Protein AF-A0A3D2W5U6-F1 (afdb_monomer_lite)

pLDDT: mean 78.56, std 18.6, range [40.94, 93.94]

Sequence (83 aa):
VEHAEKAILEEALANLVTYTEDMKETISAMDMYELGLSGRENSAELREKAGKALHIGFGSAKTMRRRLNCLQITKEELRKVLE

Structure (mmCIF, N/CA/C/O backbone):
data_AF-A0A3D2W5U6-F1
#
_entry.id   AF-A0A3D2W5U6-F1
#
loop_
_atom_site.group_PDB
_atom_site.id
_atom_site.type_symbol
_atom_site.label_atom_id
_atom_site.label_alt_id
_atom_site.label_comp_id
_atom_site.label_asym_id
_atom_site.label_entity_id
_atom_site.label_seq_id
_atom_site.pdbx_PDB_ins_code
_atom_site.Cartn_x
_atom_site.Cartn_y
_atom_site.Cartn_z
_atom_site.occupancy
_atom_site.B_iso_or_equiv
_atom_site.auth_seq_id
_atom_site.auth_comp_id
_atom_site.auth_asym_id
_atom_site.auth_atom_id
_atom_site.pdbx_PDB_model_num
ATOM 1 N N . VAL A 1 1 ? -36.045 4.058 -5.177 1.00 46.06 1 VAL A N 1
ATOM 2 C CA . VAL A 1 1 ? -34.723 3.391 -5.043 1.00 46.06 1 VAL A CA 1
ATOM 3 C C . VAL A 1 1 ? -33.702 4.510 -4.948 1.00 46.06 1 VAL A C 1
ATOM 5 O O . VAL A 1 1 ? -33.232 4.975 -5.971 1.00 46.06 1 VAL A O 1
ATOM 8 N N . GLU A 1 2 ? -33.541 5.085 -3.752 1.00 40.94 2 GLU A N 1
ATOM 9 C CA . GLU A 1 2 ? -33.177 6.510 -3.622 1.00 40.94 2 GLU A CA 1
ATOM 10 C C . GLU A 1 2 ? -32.021 6.844 -2.668 1.00 40.94 2 GLU A C 1
ATOM 12 O O . GLU A 1 2 ? -31.749 8.023 -2.504 1.00 40.94 2 GLU A O 1
ATOM 17 N N . HIS A 1 3 ? -31.285 5.901 -2.061 1.00 42.12 3 HIS A N 1
ATOM 18 C CA . HIS A 1 3 ? -30.303 6.302 -1.026 1.00 42.12 3 HIS A CA 1
ATOM 19 C C . HIS A 1 3 ? -28.983 5.514 -0.940 1.00 42.12 3 HIS A C 1
ATOM 21 O O . HIS A 1 3 ? -28.294 5.638 0.066 1.00 42.12 3 HIS A O 1
ATOM 27 N N . ALA A 1 4 ? -28.576 4.741 -1.952 1.00 45.81 4 ALA A N 1
ATOM 28 C CA . ALA A 1 4 ? -27.335 3.953 -1.841 1.00 45.81 4 ALA A CA 1
ATOM 29 C C . ALA A 1 4 ? -26.080 4.608 -2.456 1.00 45.81 4 ALA A C 1
ATOM 31 O O . ALA A 1 4 ? -24.971 4.207 -2.122 1.00 45.81 4 ALA A O 1
ATOM 32 N N . GLU A 1 5 ? -26.215 5.610 -3.332 1.00 53.94 5 GLU A N 1
ATOM 33 C CA . GLU A 1 5 ? -25.113 5.946 -4.258 1.00 53.94 5 GLU A CA 1
ATOM 34 C C . GLU A 1 5 ? -24.527 7.355 -4.111 1.00 53.94 5 GLU A C 1
ATOM 36 O O . GLU A 1 5 ? -23.509 7.654 -4.727 1.00 53.94 5 GLU A O 1
ATOM 41 N N . LYS A 1 6 ? -25.106 8.223 -3.270 1.00 49.06 6 LYS A N 1
ATOM 42 C CA . LYS A 1 6 ? -24.585 9.591 -3.096 1.00 49.06 6 LYS A CA 1
ATOM 43 C C . LYS A 1 6 ? -23.625 9.726 -1.911 1.00 49.06 6 LYS A C 1
ATOM 45 O O . LYS A 1 6 ? -22.511 10.207 -2.081 1.00 49.06 6 LYS A O 1
ATOM 50 N N . ALA A 1 7 ? -24.003 9.182 -0.754 1.00 50.84 7 ALA A N 1
ATOM 51 C CA . ALA A 1 7 ? -23.195 9.261 0.464 1.00 50.84 7 ALA A CA 1
ATOM 52 C C . ALA A 1 7 ? -21.843 8.532 0.343 1.00 50.84 7 ALA A C 1
ATOM 54 O O . ALA A 1 7 ? -20.836 9.027 0.836 1.00 50.84 7 ALA A O 1
ATOM 55 N N . ILE A 1 8 ? -21.793 7.403 -0.377 1.00 50.97 8 ILE A N 1
ATOM 56 C CA . ILE A 1 8 ? -20.558 6.618 -0.538 1.00 50.97 8 ILE A CA 1
ATOM 57 C C . ILE A 1 8 ? -19.524 7.356 -1.398 1.00 50.97 8 ILE A C 1
ATOM 59 O O . ILE A 1 8 ? -18.333 7.328 -1.087 1.00 50.97 8 ILE A O 1
ATOM 63 N N . LEU A 1 9 ? -19.959 8.055 -2.452 1.00 52.09 9 LEU A N 1
ATOM 64 C CA . LEU A 1 9 ? -19.050 8.877 -3.254 1.00 52.09 9 LEU A CA 1
ATOM 65 C C . LEU A 1 9 ? -18.629 10.152 -2.520 1.00 52.09 9 LEU A C 1
ATOM 67 O O . LEU A 1 9 ? -17.480 10.564 -2.653 1.00 52.09 9 LEU A O 1
ATOM 71 N N . GLU A 1 10 ? -19.523 10.762 -1.739 1.00 49.66 10 GLU A N 1
ATOM 72 C CA . GLU A 1 10 ? -19.199 11.958 -0.957 1.00 49.66 10 GLU A CA 1
ATOM 73 C C . GLU A 1 10 ? -18.211 11.646 0.181 1.00 49.66 10 GLU A C 1
ATOM 75 O O . GLU A 1 10 ? -17.287 12.426 0.384 1.00 49.66 10 GLU A O 1
ATOM 80 N N . GLU A 1 11 ? -18.288 10.481 0.839 1.00 50.34 11 GLU A N 1
ATOM 81 C CA . GLU A 1 11 ? -17.257 10.022 1.790 1.00 50.34 11 GLU A CA 1
ATOM 82 C C . GLU A 1 11 ? -15.935 9.640 1.105 1.00 50.34 11 GLU A C 1
ATOM 84 O O . GLU A 1 11 ? -14.857 9.956 1.618 1.00 50.34 11 GLU A O 1
ATOM 89 N N . ALA A 1 12 ? -15.989 9.001 -0.069 1.00 50.31 12 ALA A N 1
ATOM 90 C CA . ALA A 1 12 ? -14.793 8.670 -0.846 1.00 50.31 12 ALA A CA 1
ATOM 91 C C . ALA A 1 12 ? -14.061 9.928 -1.350 1.00 50.31 12 ALA A C 1
ATOM 93 O O . ALA A 1 12 ? -12.831 9.945 -1.421 1.00 50.31 12 ALA A O 1
ATOM 94 N N . LEU A 1 13 ? -14.806 10.992 -1.670 1.00 52.25 13 LEU A N 1
ATOM 95 C CA . LEU A 1 13 ? -14.254 12.258 -2.146 1.00 52.25 13 LEU A CA 1
ATOM 96 C C . LEU A 1 13 ? -13.883 13.212 -0.997 1.00 52.25 13 LEU A C 1
ATOM 98 O O . LEU A 1 13 ? -12.887 13.922 -1.112 1.00 52.25 13 LEU A O 1
ATOM 102 N N . ALA A 1 14 ? -14.602 13.195 0.131 1.00 50.66 14 ALA A N 1
ATOM 103 C CA . ALA A 1 14 ? -14.253 13.971 1.325 1.00 50.66 14 ALA A CA 1
ATOM 104 C C . ALA A 1 14 ? -12.953 13.468 1.975 1.00 50.66 14 ALA A C 1
ATOM 106 O O . ALA A 1 14 ? -12.103 14.280 2.337 1.00 50.66 14 ALA A O 1
ATOM 107 N N . ASN A 1 15 ? -12.732 12.147 2.015 1.00 51.03 15 ASN A N 1
ATOM 108 C CA . ASN A 1 15 ? -11.453 11.560 2.444 1.00 51.03 15 ASN A CA 1
ATOM 109 C C . ASN A 1 15 ? -10.286 11.867 1.489 1.00 51.03 15 ASN A C 1
ATOM 111 O O . ASN A 1 15 ? -9.123 11.749 1.873 1.00 51.03 15 ASN A O 1
ATOM 115 N N . LEU A 1 16 ? -10.573 12.282 0.252 1.00 50.53 16 LEU A N 1
ATOM 116 C CA . LEU A 1 16 ? -9.561 12.695 -0.720 1.00 50.53 16 LEU A CA 1
ATOM 117 C C . LEU A 1 16 ? -9.044 14.125 -0.459 1.00 50.53 16 LEU A C 1
ATOM 119 O O . LEU A 1 16 ? -8.017 14.506 -1.017 1.00 50.53 16 LEU A O 1
ATOM 123 N N . VAL A 1 17 ? -9.746 14.924 0.360 1.00 44.31 17 VAL A N 1
ATOM 124 C CA . VAL A 1 17 ? -9.462 16.356 0.592 1.00 44.31 17 VAL A CA 1
ATOM 125 C C . VAL A 1 17 ? -8.813 16.625 1.957 1.00 44.31 17 VAL A C 1
ATOM 127 O O . VAL A 1 17 ? -8.122 17.632 2.110 1.00 44.31 17 VAL A O 1
ATOM 130 N N . THR A 1 18 ? -8.906 15.711 2.924 1.00 43.81 18 THR A N 1
ATOM 131 C CA . THR A 1 18 ? -8.191 15.796 4.214 1.00 43.81 18 THR A CA 1
ATOM 132 C C . THR A 1 18 ? -6.741 15.328 4.070 1.00 43.81 18 THR A C 1
ATOM 134 O O . THR A 1 18 ? -6.277 14.346 4.641 1.00 43.81 18 THR A O 1
ATOM 137 N N . TYR A 1 19 ? -5.990 16.068 3.265 1.00 48.72 19 TYR A N 1
ATOM 138 C CA . TYR A 1 19 ? -4.565 15.882 3.021 1.00 48.72 19 TYR A CA 1
ATOM 139 C C . TYR A 1 19 ? -3.672 16.326 4.190 1.00 48.72 19 TYR A C 1
ATOM 141 O O . TYR A 1 19 ? -2.530 16.681 3.949 1.00 48.72 19 TYR A O 1
ATOM 149 N N . THR A 1 20 ? -4.110 16.305 5.446 1.00 48.16 20 THR A N 1
ATOM 150 C CA . THR A 1 20 ? -3.260 16.704 6.578 1.00 48.16 20 THR A CA 1
ATOM 151 C C . THR A 1 20 ? -3.738 16.017 7.858 1.00 48.16 20 THR A C 1
ATOM 153 O O . THR A 1 20 ? -4.869 16.217 8.272 1.00 48.16 20 THR A O 1
ATOM 156 N N . GLU A 1 21 ? -2.847 15.223 8.462 1.00 48.28 21 GLU A N 1
ATOM 157 C CA . GLU A 1 21 ? -2.791 14.839 9.891 1.00 48.28 21 GLU A CA 1
ATOM 158 C C . GLU A 1 21 ? -3.252 13.434 10.338 1.00 48.28 21 GLU A C 1
ATOM 160 O O . GLU A 1 21 ? -2.628 12.928 11.264 1.00 48.28 21 GLU A O 1
ATOM 165 N N . ASP A 1 22 ? -4.164 12.718 9.662 1.00 51.16 22 ASP A N 1
ATOM 166 C CA . ASP A 1 22 ? -4.632 11.398 10.169 1.00 51.16 22 ASP A CA 1
ATOM 167 C C . ASP A 1 22 ? -4.793 10.312 9.085 1.00 51.16 22 ASP A C 1
ATOM 169 O O . ASP A 1 22 ? -5.777 9.576 9.021 1.00 51.16 22 ASP A O 1
ATOM 173 N N . MET A 1 23 ? -3.814 10.192 8.181 1.00 59.28 23 MET A N 1
A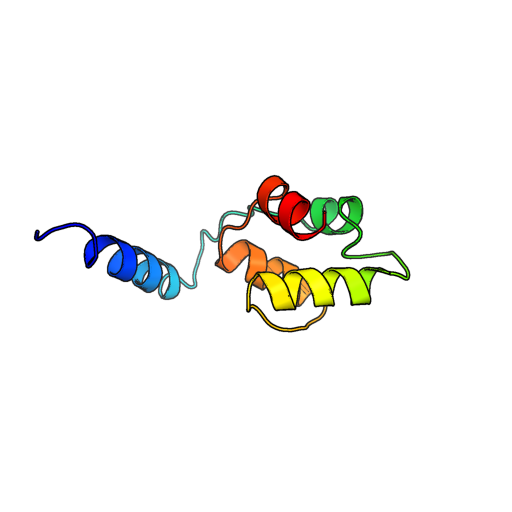TOM 174 C CA . MET A 1 23 ? -3.778 9.051 7.260 1.00 59.28 23 MET A CA 1
ATOM 175 C C . MET A 1 23 ? -3.413 7.798 8.072 1.00 59.28 23 MET A C 1
ATOM 177 O O . MET A 1 23 ? -2.231 7.488 8.232 1.00 59.28 23 MET A O 1
ATOM 181 N N . LYS A 1 24 ? -4.423 7.121 8.637 1.00 71.62 24 LYS A N 1
ATOM 182 C CA . LYS A 1 24 ? -4.231 5.896 9.420 1.00 71.62 24 LYS A CA 1
ATOM 183 C C . LYS A 1 24 ? -3.408 4.905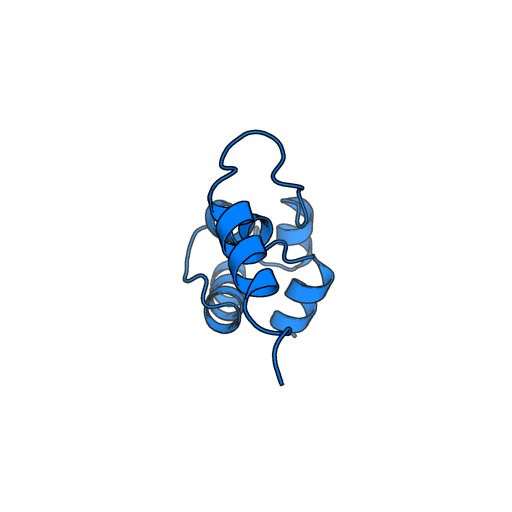 8.614 1.00 71.62 24 LYS A C 1
ATOM 185 O O . LYS A 1 24 ? -3.774 4.558 7.490 1.00 71.62 24 LYS A O 1
ATOM 190 N N . GLU A 1 25 ? -2.289 4.479 9.198 1.00 83.25 25 GLU A N 1
ATOM 191 C CA . GLU A 1 25 ? -1.443 3.459 8.595 1.00 83.25 25 GLU A CA 1
ATOM 192 C C . GLU A 1 25 ? -2.196 2.121 8.646 1.00 83.25 25 GLU A C 1
ATOM 194 O O . GLU A 1 25 ? -2.290 1.485 9.692 1.00 83.25 25 GLU A O 1
ATOM 199 N N . THR A 1 26 ? -2.777 1.718 7.516 1.00 89.75 26 THR A N 1
ATOM 200 C CA . THR A 1 26 ? -3.416 0.411 7.310 1.00 89.75 26 THR A CA 1
ATOM 201 C C . THR A 1 26 ? -2.414 -0.645 6.855 1.00 89.75 26 THR A C 1
ATOM 203 O O . THR A 1 26 ? -2.669 -1.844 6.989 1.00 89.75 26 THR A O 1
ATOM 206 N N . ILE A 1 27 ? -1.275 -0.205 6.309 1.00 90.00 27 ILE A N 1
ATOM 207 C CA . ILE A 1 27 ? -0.170 -1.073 5.920 1.00 90.00 27 ILE A CA 1
ATOM 208 C C . ILE A 1 27 ? 1.190 -0.421 6.194 1.00 90.00 27 ILE A C 1
ATOM 210 O O . ILE A 1 27 ? 1.543 0.629 5.638 1.00 90.00 27 ILE A O 1
ATOM 214 N N . SER A 1 28 ? 1.984 -1.082 7.033 1.00 92.56 28 SER A N 1
ATOM 215 C CA . SER A 1 28 ? 3.308 -0.618 7.436 1.00 92.56 28 SER A CA 1
ATOM 216 C C . SER A 1 28 ? 4.385 -0.982 6.408 1.00 92.56 28 SER A C 1
ATOM 218 O O . SER A 1 28 ? 4.175 -1.728 5.449 1.00 92.56 28 SER A O 1
ATOM 220 N N . ALA A 1 29 ? 5.592 -0.435 6.581 1.00 91.06 29 ALA A N 1
ATOM 221 C CA . ALA A 1 29 ? 6.736 -0.846 5.762 1.00 91.06 29 ALA A CA 1
ATOM 222 C C . ALA A 1 29 ? 7.141 -2.309 6.025 1.00 91.06 29 ALA A C 1
ATOM 224 O O . ALA A 1 29 ? 7.619 -2.975 5.108 1.00 91.06 29 ALA A O 1
ATOM 225 N N . MET A 1 30 ? 6.916 -2.807 7.246 1.00 92.62 30 MET A N 1
ATOM 226 C CA . MET A 1 30 ? 7.172 -4.203 7.598 1.00 92.62 30 MET A CA 1
ATOM 227 C C . MET A 1 30 ? 6.187 -5.132 6.886 1.00 92.62 30 MET A C 1
ATOM 229 O O . MET A 1 30 ? 6.610 -6.115 6.289 1.00 92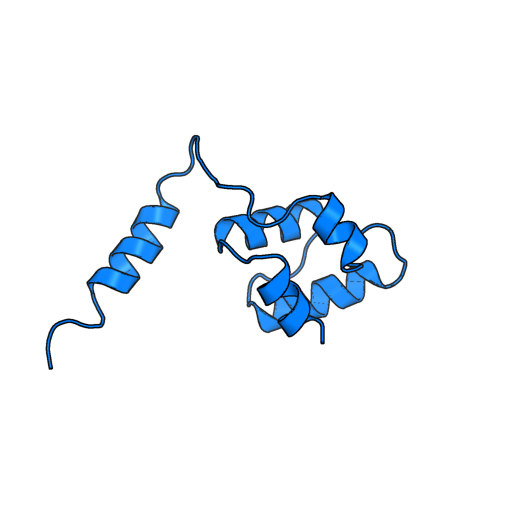.62 30 MET A O 1
ATOM 233 N N . ASP A 1 31 ? 4.905 -4.767 6.822 1.00 93.94 31 ASP A N 1
ATOM 234 C CA . ASP A 1 31 ? 3.902 -5.551 6.089 1.00 93.94 31 ASP A CA 1
ATOM 235 C C . ASP A 1 31 ? 4.239 -5.654 4.597 1.00 93.94 31 ASP A C 1
ATOM 237 O O . ASP A 1 31 ? 4.109 -6.717 3.993 1.00 93.94 31 ASP A O 1
ATOM 241 N N . MET A 1 32 ? 4.743 -4.567 4.001 1.00 93.62 32 MET A N 1
ATOM 242 C CA . MET A 1 32 ? 5.233 -4.569 2.617 1.00 93.62 32 MET A CA 1
ATOM 243 C C . MET A 1 32 ? 6.426 -5.513 2.418 1.00 93.62 32 MET A C 1
ATOM 245 O O . MET A 1 32 ? 6.619 -6.030 1.319 1.00 93.62 32 MET A O 1
ATOM 249 N N . TYR A 1 33 ? 7.261 -5.705 3.439 1.00 93.75 33 TYR A N 1
ATOM 250 C CA . TYR A 1 33 ? 8.375 -6.653 3.410 1.00 93.75 33 TYR A CA 1
ATOM 251 C C . TYR A 1 33 ? 7.887 -8.095 3.591 1.00 93.75 33 TYR A C 1
ATOM 253 O O . TYR A 1 33 ? 8.277 -8.976 2.825 1.00 93.75 33 TYR A O 1
ATOM 261 N N . GLU A 1 34 ? 6.987 -8.332 4.547 1.00 93.44 34 GLU A N 1
ATOM 262 C CA . GLU A 1 34 ? 6.395 -9.648 4.815 1.00 93.44 34 GLU A CA 1
ATOM 263 C C . GLU A 1 34 ? 5.595 -10.183 3.623 1.00 93.44 34 GLU A C 1
ATOM 265 O O . GLU A 1 34 ? 5.700 -11.361 3.291 1.00 93.44 34 GLU A O 1
ATOM 270 N N . LEU A 1 35 ? 4.850 -9.313 2.937 1.00 92.50 35 LEU A N 1
ATOM 271 C CA . LEU A 1 35 ? 4.103 -9.648 1.721 1.00 92.50 35 LEU A CA 1
ATOM 272 C C . LEU A 1 35 ? 4.985 -9.675 0.455 1.00 92.50 35 LEU A C 1
ATOM 274 O O . LEU A 1 35 ? 4.488 -9.896 -0.645 1.00 92.50 35 LEU A O 1
ATOM 278 N N . GLY A 1 36 ? 6.290 -9.419 0.577 1.00 93.06 36 GLY A N 1
ATOM 279 C CA . GLY A 1 36 ? 7.246 -9.507 -0.528 1.00 93.06 36 GLY A CA 1
ATOM 280 C C . GLY A 1 36 ? 7.240 -8.327 -1.504 1.00 93.06 36 GLY A C 1
ATOM 281 O O . GLY A 1 36 ? 8.022 -8.334 -2.451 1.00 93.06 36 GLY A O 1
ATOM 282 N N . LEU A 1 37 ? 6.448 -7.270 -1.280 1.00 91.56 37 LEU A N 1
ATOM 283 C CA . LEU A 1 37 ? 6.439 -6.056 -2.119 1.00 91.56 37 LEU A CA 1
ATOM 284 C C . LEU A 1 37 ? 7.674 -5.156 -1.919 1.00 91.56 37 LEU A C 1
ATOM 286 O O . LEU A 1 37 ? 7.813 -4.134 -2.602 1.00 91.56 37 LEU A O 1
ATOM 290 N N . SER A 1 38 ? 8.574 -5.499 -0.993 1.00 93.06 38 SER A N 1
ATOM 291 C CA . SER A 1 38 ? 9.858 -4.822 -0.793 1.00 93.06 38 SER A CA 1
ATOM 292 C C . SER A 1 38 ? 10.965 -5.773 -0.322 1.00 93.06 38 SER A C 1
ATOM 294 O O . SER A 1 38 ? 10.690 -6.788 0.310 1.00 93.06 38 SER A O 1
ATOM 296 N N . GLY A 1 39 ? 12.226 -5.441 -0.626 1.00 88.00 39 GLY A N 1
ATOM 297 C CA . GLY A 1 39 ? 13.402 -6.174 -0.136 1.00 88.00 39 GLY A CA 1
ATOM 298 C C . GLY A 1 39 ? 13.622 -7.574 -0.731 1.00 88.00 39 GLY A C 1
ATOM 299 O O . GLY A 1 39 ? 14.492 -8.293 -0.243 1.00 88.00 39 GLY A O 1
ATOM 300 N N . ARG A 1 40 ? 12.864 -7.967 -1.763 1.00 90.69 40 ARG A N 1
ATOM 301 C CA . ARG A 1 40 ? 13.017 -9.226 -2.509 1.00 90.69 40 ARG A CA 1
ATOM 302 C C . ARG A 1 40 ? 13.249 -8.943 -3.997 1.00 90.69 40 ARG A C 1
ATOM 304 O O . ARG A 1 40 ? 12.871 -7.887 -4.503 1.00 90.69 40 ARG A O 1
ATOM 311 N N . GLU A 1 41 ? 13.827 -9.902 -4.712 1.00 89.62 41 GLU A N 1
ATOM 312 C CA . GLU A 1 41 ? 14.022 -9.819 -6.169 1.00 89.62 41 GLU A CA 1
ATOM 313 C C . GLU A 1 41 ? 12.690 -9.721 -6.935 1.00 89.62 41 GLU A C 1
ATOM 315 O O . GLU A 1 41 ? 12.547 -8.906 -7.845 1.00 89.62 41 GLU A O 1
ATOM 320 N N . ASN A 1 42 ? 11.664 -10.448 -6.483 1.00 91.50 42 ASN A N 1
ATOM 321 C CA . ASN A 1 42 ? 10.323 -10.453 -7.069 1.00 91.50 42 ASN A CA 1
ATOM 322 C C . ASN A 1 42 ? 9.433 -9.286 -6.593 1.00 91.50 42 ASN A C 1
ATOM 324 O O . ASN A 1 42 ? 8.277 -9.169 -7.002 1.00 91.50 42 ASN A O 1
ATOM 328 N N . SER A 1 43 ? 9.949 -8.373 -5.761 1.00 93.50 43 SER A N 1
ATOM 329 C CA . SER A 1 43 ? 9.165 -7.250 -5.230 1.00 93.50 43 SER A CA 1
ATOM 330 C C . SER A 1 43 ? 8.648 -6.299 -6.304 1.00 93.50 43 SER A C 1
ATOM 332 O O . SER A 1 43 ? 7.658 -5.604 -6.083 1.00 93.50 43 SER A O 1
ATOM 334 N N . ALA A 1 44 ? 9.337 -6.180 -7.440 1.00 92.06 44 ALA A N 1
ATOM 335 C CA . ALA A 1 44 ? 8.859 -5.370 -8.560 1.00 92.06 44 ALA A CA 1
ATOM 336 C C . ALA A 1 44 ? 7.621 -5.996 -9.218 1.00 92.06 44 ALA A C 1
ATOM 338 O O . ALA A 1 44 ? 6.638 -5.292 -9.434 1.00 92.06 44 ALA A O 1
ATOM 339 N N . GLU A 1 45 ? 7.642 -7.308 -9.441 1.00 92.50 45 GLU A N 1
ATOM 340 C CA . GLU A 1 45 ? 6.544 -8.057 -10.055 1.00 92.50 45 GLU A CA 1
ATOM 341 C C . GLU A 1 45 ? 5.300 -8.084 -9.157 1.00 92.50 45 GLU A C 1
ATOM 343 O O . GLU A 1 45 ? 4.200 -7.787 -9.617 1.00 92.50 45 GLU A O 1
ATOM 348 N N . LEU A 1 46 ? 5.464 -8.312 -7.848 1.00 92.38 46 LEU A N 1
ATOM 349 C CA . LEU A 1 46 ? 4.344 -8.266 -6.898 1.00 92.38 46 LEU A CA 1
ATOM 350 C C . LEU A 1 46 ? 3.711 -6.871 -6.813 1.00 92.38 46 LEU A C 1
ATOM 352 O O . LEU A 1 46 ? 2.488 -6.740 -6.751 1.00 92.38 46 LEU A O 1
ATOM 356 N N . ARG A 1 47 ? 4.525 -5.807 -6.871 1.00 93.94 47 ARG A N 1
ATOM 357 C CA . ARG A 1 47 ? 4.014 -4.431 -6.988 1.00 93.94 47 ARG A CA 1
ATOM 358 C C . ARG A 1 47 ? 3.297 -4.204 -8.314 1.00 93.94 47 ARG A C 1
ATOM 360 O O . ARG A 1 47 ? 2.338 -3.441 -8.348 1.00 93.94 47 ARG A O 1
ATOM 367 N N . GLU A 1 48 ? 3.733 -4.845 -9.392 1.00 92.12 48 GLU A N 1
ATOM 368 C CA . GLU A 1 48 ? 3.043 -4.785 -10.676 1.00 92.12 48 GLU A CA 1
ATOM 369 C C . GLU A 1 48 ? 1.668 -5.461 -10.610 1.00 92.12 48 GLU A C 1
ATOM 371 O O . GLU A 1 48 ? 0.671 -4.851 -11.002 1.00 92.12 48 GLU A O 1
ATOM 376 N N . LYS A 1 49 ? 1.598 -6.671 -10.035 1.00 91.69 49 LYS A N 1
ATOM 377 C CA . LYS A 1 49 ? 0.351 -7.417 -9.802 1.00 91.69 49 LYS A CA 1
ATOM 378 C C . LYS A 1 49 ? -0.624 -6.603 -8.949 1.00 91.69 49 LYS A C 1
ATOM 380 O O . LYS A 1 49 ? -1.738 -6.331 -9.392 1.00 91.69 49 LYS A O 1
ATOM 385 N N . ALA A 1 50 ? -0.180 -6.130 -7.783 1.00 91.50 50 ALA A N 1
ATOM 386 C CA . ALA A 1 50 ? -1.002 -5.308 -6.894 1.00 91.50 50 ALA A CA 1
ATOM 387 C C . ALA A 1 50 ? -1.428 -3.981 -7.544 1.00 91.50 50 ALA A C 1
ATOM 389 O O . ALA A 1 50 ? -2.584 -3.578 -7.441 1.00 91.50 50 ALA A O 1
ATOM 390 N N . GLY A 1 51 ? -0.514 -3.314 -8.256 1.00 91.19 51 GLY A N 1
ATOM 391 C CA . GLY A 1 51 ? -0.788 -2.053 -8.945 1.00 91.19 51 GLY A CA 1
ATOM 392 C C . GLY A 1 51 ? -1.819 -2.182 -10.068 1.00 91.19 51 GLY A C 1
ATOM 393 O O . GLY A 1 51 ? -2.635 -1.275 -10.242 1.00 91.19 51 GLY A O 1
ATOM 394 N N . LYS A 1 52 ? -1.804 -3.305 -10.801 1.00 90.44 52 LYS A N 1
ATOM 395 C CA . LYS A 1 52 ? -2.808 -3.650 -11.820 1.00 90.44 52 LYS A CA 1
ATOM 396 C C . LYS A 1 52 ? -4.158 -3.975 -11.186 1.00 90.44 52 LYS A C 1
ATOM 398 O O . LYS A 1 52 ? -5.156 -3.405 -11.606 1.00 90.44 52 LYS A O 1
ATOM 403 N N . ALA A 1 53 ? -4.177 -4.838 -10.172 1.00 89.88 53 ALA A N 1
ATOM 404 C CA . ALA A 1 53 ? -5.407 -5.291 -9.523 1.00 89.88 53 ALA A CA 1
ATOM 405 C C . ALA A 1 53 ? -6.157 -4.165 -8.792 1.00 89.88 53 ALA A C 1
ATOM 407 O O . ALA A 1 53 ? -7.379 -4.108 -8.833 1.00 89.88 53 ALA A O 1
ATOM 408 N N . LEU A 1 54 ? -5.427 -3.247 -8.153 1.00 88.00 54 LEU A N 1
ATOM 409 C CA . LEU A 1 54 ? -6.006 -2.119 -7.416 1.00 88.00 54 LEU A CA 1
ATOM 410 C C . LEU A 1 54 ? -6.130 -0.844 -8.263 1.00 88.00 54 LEU A C 1
ATOM 412 O O . LEU A 1 54 ? -6.533 0.193 -7.748 1.00 88.00 54 LEU A O 1
ATOM 416 N N . HIS A 1 55 ? -5.740 -0.887 -9.543 1.00 88.75 55 HIS A N 1
ATOM 417 C CA . HIS A 1 55 ? -5.734 0.266 -10.452 1.00 88.75 55 HIS A CA 1
ATOM 418 C C . HIS A 1 55 ? -4.979 1.503 -9.917 1.00 88.75 55 HIS A C 1
ATOM 420 O O . HIS A 1 55 ? -5.250 2.637 -10.307 1.00 88.75 55 HIS A O 1
ATOM 426 N N . ILE A 1 56 ? -3.974 1.293 -9.059 1.00 85.44 56 ILE A N 1
ATOM 427 C CA . ILE A 1 56 ? -3.152 2.356 -8.451 1.00 85.44 56 ILE A CA 1
ATOM 428 C C . ILE A 1 56 ? -1.840 2.616 -9.192 1.00 85.44 56 ILE A C 1
ATOM 430 O O . ILE A 1 56 ? -1.036 3.452 -8.769 1.00 85.44 56 ILE A O 1
ATOM 434 N N . GLY A 1 57 ? -1.610 1.905 -10.296 1.00 83.31 57 GLY A N 1
ATOM 435 C CA . GLY A 1 57 ? -0.426 2.038 -11.137 1.00 83.31 57 GLY A CA 1
ATOM 436 C C . GLY A 1 57 ? 0.867 1.576 -10.460 1.00 83.31 57 GLY A C 1
ATOM 437 O O . GLY A 1 57 ? 0.889 1.092 -9.329 1.00 83.31 57 GLY A O 1
ATOM 438 N N . PHE A 1 58 ? 1.983 1.750 -11.163 1.00 82.25 58 PHE A N 1
ATOM 439 C CA . PHE A 1 58 ? 3.292 1.255 -10.730 1.00 82.25 58 PHE A CA 1
ATOM 440 C C . PHE A 1 58 ? 4.063 2.292 -9.912 1.00 82.25 58 PHE A C 1
ATOM 442 O O . PHE A 1 58 ? 3.782 3.495 -9.959 1.00 82.25 58 PHE A O 1
ATOM 449 N N . GLY A 1 59 ? 5.046 1.833 -9.140 1.00 85.44 59 GLY A N 1
ATOM 450 C CA . GLY A 1 59 ? 5.913 2.721 -8.375 1.00 85.44 59 GLY A CA 1
ATOM 451 C C . GLY A 1 59 ? 6.826 1.991 -7.401 1.00 85.44 59 GLY A C 1
ATOM 452 O O . GLY A 1 59 ? 6.743 0.774 -7.229 1.00 85.44 59 GLY A O 1
ATOM 453 N N . SER A 1 60 ? 7.704 2.755 -6.744 1.00 90.12 60 SER A N 1
ATOM 454 C CA . SER A 1 60 ? 8.562 2.268 -5.653 1.00 90.12 60 SER A CA 1
ATOM 455 C C . SER A 1 60 ? 7.732 1.660 -4.511 1.00 90.12 60 SER A C 1
ATOM 457 O O . SER A 1 60 ? 6.554 1.987 -4.365 1.00 90.12 60 SER A O 1
ATOM 459 N N . ALA A 1 61 ? 8.337 0.831 -3.654 1.00 90.75 61 ALA A N 1
ATOM 460 C CA . ALA A 1 61 ? 7.658 0.322 -2.457 1.00 90.75 61 ALA A CA 1
ATOM 461 C C . ALA A 1 61 ? 7.088 1.458 -1.584 1.00 90.75 61 ALA A C 1
ATOM 463 O O . ALA A 1 61 ? 5.958 1.366 -1.112 1.00 90.75 61 ALA A O 1
ATOM 464 N N . LYS A 1 62 ? 7.811 2.581 -1.459 1.00 89.38 62 LYS A N 1
ATOM 465 C CA . LYS A 1 62 ? 7.341 3.780 -0.747 1.00 89.38 62 LYS A CA 1
ATOM 466 C C . LYS A 1 62 ? 6.097 4.391 -1.400 1.00 89.38 62 LYS A C 1
ATOM 468 O O . LYS A 1 62 ? 5.146 4.736 -0.703 1.00 89.38 62 LYS A O 1
ATOM 473 N N . THR A 1 63 ? 6.096 4.517 -2.728 1.00 89.31 63 THR A N 1
ATOM 474 C CA . THR A 1 63 ? 4.962 5.056 -3.496 1.00 89.31 63 THR A CA 1
ATOM 475 C C . THR A 1 63 ? 3.744 4.144 -3.391 1.00 89.31 63 THR A C 1
ATOM 477 O O . THR A 1 63 ? 2.653 4.625 -3.106 1.00 89.31 63 THR A O 1
ATOM 480 N N . MET A 1 64 ? 3.944 2.837 -3.575 1.00 91.81 64 MET A N 1
ATOM 481 C CA . MET A 1 64 ? 2.895 1.825 -3.465 1.00 91.81 64 MET A CA 1
ATOM 482 C C . MET A 1 64 ? 2.269 1.848 -2.072 1.00 91.81 64 MET A C 1
ATOM 484 O O . MET A 1 64 ? 1.063 2.014 -1.952 1.00 91.81 64 MET A O 1
ATOM 488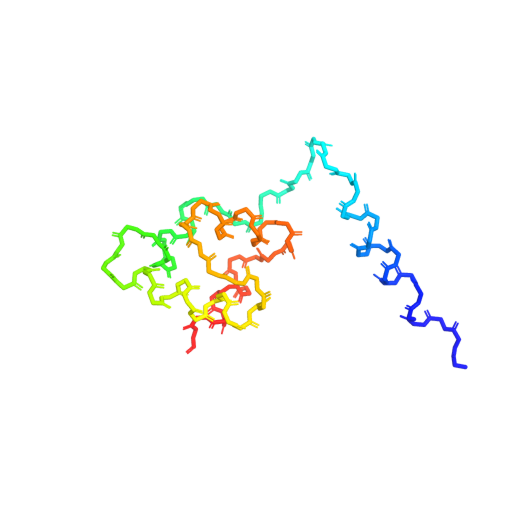 N N . ARG A 1 65 ? 3.093 1.805 -1.016 1.00 91.81 65 ARG A N 1
ATOM 489 C CA . ARG A 1 65 ? 2.634 1.874 0.377 1.00 91.81 65 ARG A CA 1
ATOM 490 C C . ARG A 1 65 ? 1.777 3.111 0.631 1.00 91.81 65 ARG A C 1
ATOM 492 O O . ARG A 1 65 ? 0.727 3.004 1.249 1.00 91.81 65 ARG A O 1
ATOM 499 N N . ARG A 1 66 ? 2.192 4.282 0.136 1.00 87.56 66 ARG A N 1
ATOM 500 C CA . ARG A 1 66 ? 1.398 5.511 0.275 1.00 87.56 66 ARG A CA 1
ATOM 501 C C . ARG A 1 66 ? 0.040 5.384 -0.416 1.00 87.56 66 ARG A C 1
ATOM 503 O O . ARG A 1 66 ? -0.957 5.735 0.189 1.00 87.56 66 ARG A O 1
ATOM 510 N N . ARG A 1 67 ? -0.006 4.865 -1.648 1.00 88.19 67 ARG A N 1
ATOM 511 C CA . ARG A 1 67 ? -1.263 4.668 -2.392 1.00 88.19 67 ARG A CA 1
ATOM 512 C C . ARG A 1 67 ? -2.188 3.664 -1.704 1.00 88.19 67 ARG A C 1
ATOM 514 O O . ARG A 1 67 ? -3.374 3.932 -1.592 1.00 88.19 67 ARG A O 1
ATOM 521 N N . LEU A 1 68 ? -1.635 2.565 -1.193 1.00 89.88 68 LEU A N 1
ATOM 522 C CA . LEU A 1 68 ? -2.376 1.565 -0.422 1.00 89.88 68 LEU A CA 1
ATOM 523 C C . LEU A 1 68 ? -2.995 2.173 0.842 1.00 89.88 68 LEU A C 1
ATOM 525 O O . LEU A 1 68 ? -4.182 1.990 1.077 1.00 89.88 68 LEU A O 1
ATOM 529 N N . ASN A 1 69 ? -2.223 2.960 1.599 1.00 88.19 69 ASN A N 1
ATOM 530 C CA . ASN A 1 69 ? -2.736 3.676 2.771 1.00 88.19 69 ASN A CA 1
ATOM 531 C C . ASN A 1 69 ? -3.763 4.760 2.386 1.00 88.19 69 ASN A C 1
ATOM 533 O O . ASN A 1 69 ? -4.759 4.917 3.081 1.00 88.19 69 ASN A O 1
ATOM 537 N N . CYS A 1 70 ? -3.591 5.469 1.262 1.00 84.12 70 CYS A N 1
ATOM 538 C CA . CYS A 1 70 ? -4.607 6.409 0.764 1.00 84.12 70 CYS A CA 1
ATOM 539 C C . CYS A 1 70 ? -5.934 5.713 0.433 1.00 84.12 70 CYS A C 1
ATOM 541 O O . CYS A 1 70 ? -6.989 6.294 0.644 1.00 84.12 70 CYS A O 1
ATOM 543 N N . LEU A 1 71 ? -5.881 4.478 -0.067 1.00 85.44 71 LEU A N 1
ATOM 544 C CA . LEU A 1 71 ? -7.063 3.657 -0.325 1.00 85.44 71 LEU A CA 1
ATOM 545 C C . LEU A 1 71 ? -7.564 2.898 0.914 1.00 85.44 71 LEU A C 1
ATOM 547 O O . LEU A 1 71 ? -8.506 2.121 0.797 1.00 85.44 71 LEU A O 1
ATOM 551 N N . GLN A 1 72 ? -6.924 3.077 2.076 1.00 87.69 72 GLN A N 1
ATOM 552 C CA . GLN A 1 72 ? -7.211 2.332 3.307 1.00 87.69 72 GLN A CA 1
ATOM 553 C C . GLN A 1 72 ? -7.182 0.800 3.108 1.00 87.69 72 GLN A C 1
ATOM 555 O O . GLN A 1 72 ? -7.896 0.052 3.774 1.00 87.69 72 GLN A O 1
ATOM 560 N N . ILE A 1 73 ? -6.325 0.314 2.200 1.00 88.25 73 ILE A N 1
ATOM 561 C CA . ILE A 1 73 ? -6.125 -1.120 1.959 1.00 88.25 73 ILE A CA 1
ATOM 562 C C . ILE A 1 73 ? -5.358 -1.715 3.136 1.00 88.25 73 ILE A C 1
ATOM 564 O O . ILE A 1 73 ? -4.275 -1.240 3.491 1.00 88.25 73 ILE A O 1
ATOM 568 N N . THR A 1 74 ? -5.906 -2.769 3.731 1.00 91.19 74 THR A N 1
ATOM 569 C CA . THR A 1 74 ? -5.278 -3.490 4.841 1.00 91.19 74 THR A CA 1
ATOM 570 C C . THR A 1 74 ? -4.292 -4.542 4.334 1.00 91.19 74 THR A C 1
ATOM 572 O O . THR A 1 74 ? -4.308 -4.938 3.164 1.00 91.19 74 THR A O 1
ATOM 575 N N . LYS A 1 75 ? -3.442 -5.049 5.233 1.00 92.62 75 LYS A N 1
ATOM 576 C CA . LYS A 1 75 ? -2.548 -6.185 4.952 1.00 92.62 75 LYS A CA 1
ATOM 577 C C . LYS A 1 75 ? -3.298 -7.400 4.395 1.00 92.62 75 LYS A C 1
ATOM 579 O O . LYS A 1 75 ? -2.804 -8.049 3.478 1.00 92.62 75 LYS A O 1
ATOM 584 N N . GLU A 1 76 ? -4.468 -7.716 4.949 1.00 91.94 76 GLU A N 1
ATOM 585 C CA . GLU A 1 76 ? -5.267 -8.880 4.550 1.00 91.94 76 GLU A CA 1
ATOM 586 C C . GLU A 1 76 ? -5.838 -8.724 3.140 1.00 91.94 76 GLU A C 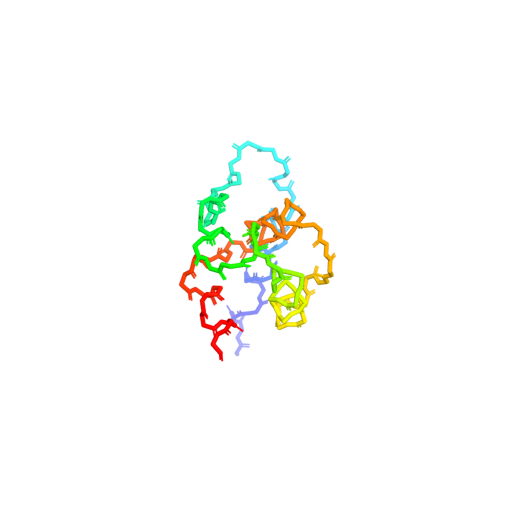1
ATOM 588 O O . GLU A 1 76 ? -5.734 -9.643 2.331 1.00 91.94 76 GLU A O 1
ATOM 593 N N . GLU A 1 77 ? -6.370 -7.545 2.816 1.00 91.06 77 GLU A N 1
ATOM 594 C CA . GLU A 1 77 ? -6.873 -7.250 1.472 1.00 91.06 77 GLU A CA 1
ATOM 595 C C . GLU A 1 77 ? -5.739 -7.272 0.443 1.00 91.06 77 GLU A C 1
ATOM 597 O O . GLU A 1 77 ? -5.873 -7.875 -0.622 1.00 91.06 77 GLU A O 1
ATOM 602 N N . LEU A 1 78 ? -4.572 -6.708 0.782 1.00 91.88 78 LEU A N 1
ATOM 603 C CA . LEU A 1 78 ? -3.408 -6.786 -0.098 1.00 91.88 78 LEU A CA 1
ATOM 604 C C . LEU A 1 78 ? -2.920 -8.227 -0.285 1.00 91.88 78 LEU A C 1
ATOM 606 O O . LEU A 1 78 ? -2.509 -8.590 -1.384 1.00 91.88 78 LEU A O 1
ATOM 610 N N . ARG A 1 79 ? -2.974 -9.059 0.759 1.00 92.62 79 ARG A N 1
ATOM 611 C CA . ARG A 1 79 ? -2.614 -10.477 0.664 1.00 92.62 79 ARG A CA 1
ATOM 612 C C . ARG A 1 79 ? -3.507 -11.209 -0.335 1.00 92.62 79 ARG A C 1
ATOM 614 O O . ARG A 1 79 ? -2.965 -11.863 -1.217 1.00 92.62 79 ARG A O 1
ATOM 621 N N . LYS A 1 80 ? -4.828 -11.017 -0.265 1.00 92.31 80 LYS A N 1
ATOM 622 C CA . LYS A 1 80 ? -5.788 -11.620 -1.210 1.00 92.31 80 LYS A CA 1
ATOM 623 C C . LYS A 1 80 ? -5.532 -11.209 -2.659 1.00 92.31 80 LYS A C 1
ATOM 625 O O . LYS A 1 80 ? -5.753 -11.993 -3.569 1.00 92.31 8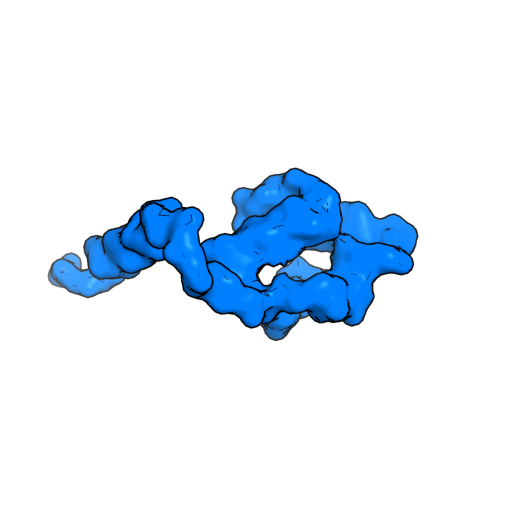0 LYS A O 1
ATOM 630 N N . VAL A 1 81 ? -5.070 -9.978 -2.878 1.00 90.69 81 VAL A N 1
ATOM 631 C CA . VAL A 1 81 ? -4.697 -9.479 -4.212 1.00 90.69 81 VAL A CA 1
ATOM 632 C C . VAL A 1 81 ? -3.423 -10.148 -4.746 1.00 90.69 81 VAL A C 1
ATOM 634 O O . VAL A 1 81 ? -3.227 -10.239 -5.960 1.00 90.69 81 VAL A O 1
ATOM 637 N N . LEU A 1 82 ? -2.524 -10.566 -3.854 1.00 88.25 82 LEU A N 1
ATOM 638 C CA . LEU A 1 82 ? -1.254 -11.194 -4.209 1.00 88.25 82 LEU A CA 1
ATOM 639 C C . LEU A 1 82 ? -1.331 -12.716 -4.345 1.00 88.25 82 LEU A C 1
ATOM 641 O O . LEU A 1 82 ? -0.479 -13.268 -5.046 1.00 88.25 82 LEU A O 1
ATOM 645 N N . GLU A 1 83 ? -2.331 -13.363 -3.748 1.00 85.19 83 GLU A N 1
ATOM 646 C CA . GLU A 1 83 ? -2.726 -14.752 -4.049 1.00 85.19 83 GLU A CA 1
ATOM 647 C C . GLU A 1 83 ? -3.146 -14.903 -5.523 1.00 85.19 83 GLU A C 1
ATOM 649 O O . GLU A 1 83 ? -2.711 -15.882 -6.165 1.00 85.19 83 GLU A O 1
#

Foldseek 3Di:
DPPDPDVVVVVLVVLVPCPDDPLDQQDDPVLCVVLLCDDDPCVQVLQVQLCVVVVVHHDHSVSSSVSCSSVSPHSVNSSVSSD

Radius of gyration: 14.4 Å; chains: 1; bounding box: 49×32×22 Å

Secondary structure (DSSP, 8-state):
--SSSSHHHHHHHHTTT--SS----SS-HHHHHHTTSSSSTTHHHHHHHHHHHTT-----HHHHHHHHHHTT--HHHHHHHH-